Protein AF-A0A0V1M6G2-F1 (afdb_monomer)

Sequence (120 aa):
LGRLDGSQNAERYPLEALTVPSLCHQIPVSKTLTSEWEHLQFLNPILDDESFDEVHVVIGINCYHRFIGDAIRRGKPSGPVAVEIVLGWIICGSVNLHPATKTVAAISAVVEPKVEDLLR

Radius of gyration: 18.81 Å; Cα contacts (8 Å, |Δi|>4): 75; chains: 1; bounding box: 41×39×47 Å

Secondary structure (DSSP, 8-state):
-----TTS------------S-S-S--------GGG-GGGGGG----S-TTS--------TTTGGGTEEEEEEE-STTS-EEEEETTEEEEES---SS-------------PPPGGGG--

pLDDT: mean 71.65, std 16.03, range [35.91, 93.75]

Foldseek 3Di:
DDDPPPPDPPPDDDDDDDDDPDPDPDDPPDPQPCVVVPQCCVVVPPVVDPPDDDDDDDDDPVCVVQFFDDDKTDDDPQDWIWTHGPVGIDIDGDRDPDPDDPDDDDDDDDDDDDPVVVPD

Structure (mmCIF, N/CA/C/O backbone):
data_AF-A0A0V1M6G2-F1
#
_entry.id   AF-A0A0V1M6G2-F1
#
loop_
_atom_site.group_PDB
_atom_site.id
_atom_site.type_symbol
_atom_site.label_atom_id
_atom_site.label_alt_id
_atom_site.label_comp_id
_atom_site.label_asym_id
_atom_site.label_entity_id
_atom_site.label_seq_id
_atom_site.pdbx_PDB_ins_code
_atom_site.Cartn_x
_atom_site.Cartn_y
_atom_site.Cartn_z
_atom_site.occupancy
_atom_site.B_iso_or_equiv
_atom_site.auth_seq_id
_atom_site.auth_comp_id
_atom_site.auth_asym_id
_atom_site.auth_atom_id
_atom_site.pdbx_PDB_model_num
ATOM 1 N N . LEU A 1 1 ? -8.216 -16.783 3.007 1.00 35.94 1 LEU A N 1
ATOM 2 C CA . LEU A 1 1 ? -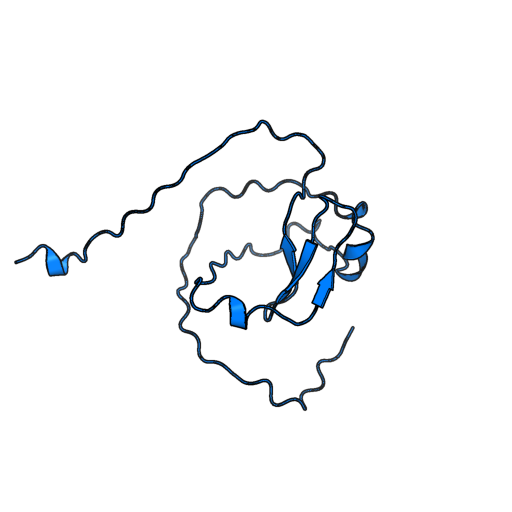7.407 -17.245 1.859 1.00 35.94 1 LEU A CA 1
ATOM 3 C C . LEU A 1 1 ? -8.276 -17.170 0.603 1.00 35.94 1 LEU A C 1
ATOM 5 O O . LEU A 1 1 ? -9.035 -18.090 0.330 1.00 35.94 1 LEU A O 1
ATOM 9 N N . GLY A 1 2 ? -8.279 -16.026 -0.083 1.00 35.91 2 GLY A N 1
ATOM 10 C CA . GLY A 1 2 ? -9.004 -15.873 -1.345 1.00 35.91 2 GLY A CA 1
ATOM 11 C C . GLY A 1 2 ? -8.134 -16.407 -2.471 1.00 35.91 2 GLY A C 1
ATOM 12 O O . GLY A 1 2 ? -7.109 -15.810 -2.786 1.00 35.91 2 GLY A O 1
ATOM 13 N N . ARG A 1 3 ? -8.505 -17.557 -3.030 1.00 40.97 3 ARG A N 1
ATOM 14 C CA . ARG A 1 3 ? -7.927 -18.063 -4.273 1.00 40.97 3 ARG A CA 1
ATOM 15 C C . ARG A 1 3 ? -8.260 -17.028 -5.350 1.00 40.97 3 ARG A C 1
ATOM 17 O O . ARG A 1 3 ? -9.437 -16.785 -5.597 1.00 40.97 3 ARG A O 1
ATOM 24 N N . LEU A 1 4 ? -7.250 -16.392 -5.942 1.00 48.94 4 LEU A N 1
ATOM 25 C CA . LEU A 1 4 ? -7.445 -15.628 -7.171 1.00 48.94 4 LEU A CA 1
ATOM 26 C C . LEU A 1 4 ? -7.785 -16.657 -8.252 1.00 48.94 4 LEU A C 1
ATOM 28 O O . LEU A 1 4 ? -6.895 -17.275 -8.833 1.00 48.94 4 LEU A O 1
ATOM 32 N N . ASP A 1 5 ? -9.076 -16.933 -8.441 1.00 42.94 5 ASP A N 1
ATOM 33 C CA . ASP A 1 5 ? -9.535 -17.725 -9.573 1.00 42.94 5 ASP A CA 1
ATOM 34 C C . ASP A 1 5 ? -9.072 -17.001 -10.845 1.00 42.94 5 ASP A C 1
ATOM 36 O O . ASP A 1 5 ? -9.454 -15.861 -11.119 1.00 42.94 5 ASP A O 1
ATOM 40 N N . GLY A 1 6 ? -8.186 -17.661 -11.594 1.00 47.25 6 GLY A N 1
ATOM 41 C CA . GLY A 1 6 ? -7.509 -17.149 -12.788 1.00 47.25 6 GLY A CA 1
ATOM 42 C C . GLY A 1 6 ? -8.418 -16.992 -14.009 1.00 47.25 6 GLY A C 1
ATOM 43 O O . GLY A 1 6 ? -8.033 -17.380 -15.106 1.00 47.25 6 GLY A O 1
ATOM 44 N N . SER A 1 7 ? -9.626 -16.454 -13.826 1.00 49.28 7 SER A N 1
ATOM 45 C CA . SER A 1 7 ? -10.625 -16.254 -14.881 1.00 49.28 7 SER A CA 1
ATOM 46 C C . SER A 1 7 ? -11.005 -14.788 -15.103 1.00 49.28 7 SER A C 1
ATOM 48 O O . SER A 1 7 ? -11.859 -14.507 -15.944 1.00 49.28 7 SER A O 1
ATOM 50 N N . GLN A 1 8 ? -10.385 -13.841 -14.402 1.00 52.38 8 GLN A N 1
ATOM 51 C CA . GLN A 1 8 ? -10.499 -12.436 -14.778 1.00 52.38 8 GLN A CA 1
ATOM 52 C C . GLN A 1 8 ? -9.285 -12.089 -15.623 1.00 52.38 8 GLN A C 1
ATOM 54 O O . GLN A 1 8 ? -8.147 -12.312 -15.213 1.00 52.38 8 GLN A O 1
ATOM 59 N N . ASN A 1 9 ? -9.540 -11.602 -16.833 1.00 49.06 9 ASN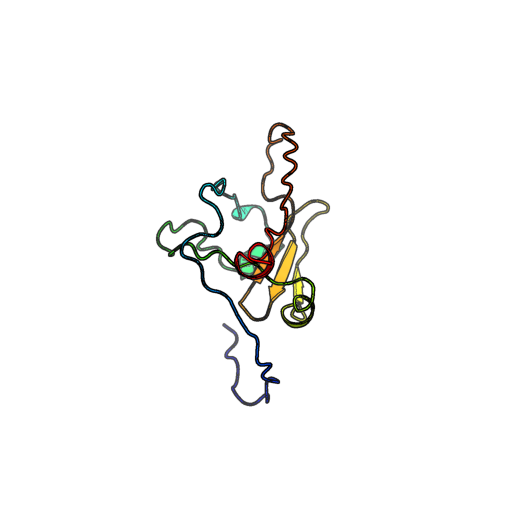 A N 1
ATOM 60 C CA . ASN A 1 9 ? -8.543 -11.025 -17.720 1.00 49.06 9 ASN A CA 1
ATOM 61 C C . ASN A 1 9 ? -8.012 -9.753 -17.040 1.00 49.06 9 ASN A C 1
ATOM 63 O O . ASN A 1 9 ? -8.452 -8.653 -17.353 1.00 49.06 9 ASN A O 1
ATOM 67 N N . ALA A 1 10 ? -7.180 -9.921 -16.007 1.00 59.94 10 ALA A N 1
ATOM 68 C CA . ALA A 1 10 ? -6.589 -8.821 -15.273 1.00 59.94 10 ALA A CA 1
ATOM 69 C C . ALA A 1 10 ? -5.763 -8.044 -16.287 1.00 59.94 10 ALA A C 1
ATOM 71 O O . ALA A 1 10 ? -4.797 -8.574 -16.844 1.00 59.94 10 ALA A O 1
ATOM 72 N N . GLU A 1 11 ? -6.223 -6.838 -16.591 1.00 68.62 11 GLU A N 1
ATOM 73 C CA . GLU A 1 11 ? -5.623 -5.983 -17.594 1.00 68.62 11 GLU A CA 1
ATOM 74 C C . GLU A 1 11 ? -4.141 -5.814 -17.250 1.00 68.62 11 GLU A C 1
ATOM 76 O O . GLU A 1 11 ? -3.772 -5.306 -16.189 1.00 68.62 11 GLU A O 1
ATOM 81 N N . ARG A 1 12 ? -3.275 -6.371 -18.101 1.00 72.44 12 ARG A N 1
ATOM 82 C CA . ARG A 1 12 ? -1.832 -6.355 -17.875 1.00 72.44 12 ARG A CA 1
ATOM 83 C C . ARG A 1 12 ? -1.281 -5.067 -18.444 1.00 72.44 12 ARG A C 1
ATOM 85 O O . ARG A 1 12 ? -1.370 -4.829 -19.646 1.00 72.44 12 ARG A O 1
ATOM 92 N N . TYR A 1 13 ? -0.655 -4.282 -17.585 1.00 73.94 13 TYR A N 1
ATOM 93 C CA . TYR A 1 13 ? -0.040 -3.027 -17.975 1.00 73.94 13 TYR A CA 1
ATOM 94 C C . TYR A 1 13 ? 1.480 -3.162 -17.944 1.00 73.94 13 TYR A C 1
ATOM 96 O O . TYR A 1 13 ? 2.039 -3.378 -16.867 1.00 73.94 13 TYR A O 1
ATOM 104 N N . PRO A 1 14 ? 2.169 -3.036 -19.091 1.00 80.44 14 PRO A N 1
ATOM 105 C CA . PRO A 1 14 ? 3.620 -2.983 -19.087 1.00 80.44 14 PRO A CA 1
ATOM 106 C C . PRO A 1 14 ? 4.080 -1.721 -18.348 1.00 80.44 14 PRO A C 1
ATOM 108 O O . PRO A 1 14 ? 3.556 -0.626 -18.570 1.00 80.44 14 PRO A O 1
ATOM 111 N N . LEU A 1 15 ? 5.056 -1.888 -17.459 1.00 82.06 15 LEU A N 1
ATOM 112 C CA . LEU A 1 15 ? 5.708 -0.806 -16.734 1.00 82.06 15 LEU A CA 1
ATOM 113 C C . LEU A 1 15 ? 7.217 -1.022 -16.799 1.00 82.06 15 LEU A C 1
ATOM 115 O O . LEU A 1 15 ? 7.701 -2.127 -16.561 1.00 82.06 15 LEU A O 1
ATOM 119 N N . GLU A 1 16 ? 7.947 0.044 -17.098 1.00 83.81 16 GLU A N 1
ATOM 120 C CA . GLU A 1 16 ? 9.394 0.067 -16.939 1.00 83.81 16 GLU A CA 1
ATOM 121 C C . GLU A 1 16 ? 9.725 0.332 -15.467 1.00 83.81 16 GLU A C 1
ATOM 123 O O . GLU A 1 16 ? 9.271 1.320 -14.885 1.00 83.81 16 GLU A O 1
ATOM 128 N N . ALA A 1 17 ? 10.479 -0.578 -14.855 1.00 84.62 17 ALA A N 1
ATOM 129 C CA . ALA A 1 17 ? 10.911 -0.481 -13.468 1.00 84.62 17 ALA A CA 1
ATOM 130 C C . ALA A 1 17 ? 12.439 -0.450 -13.409 1.00 84.62 17 ALA A C 1
ATOM 132 O O . ALA A 1 17 ? 13.110 -1.220 -14.095 1.00 84.62 17 ALA A O 1
ATOM 133 N N . LEU A 1 18 ? 12.980 0.429 -12.569 1.00 85.19 18 LEU A N 1
ATOM 134 C CA . LEU A 1 18 ? 14.410 0.510 -12.299 1.00 85.19 18 LEU A CA 1
ATOM 135 C C . LEU A 1 18 ? 14.720 -0.254 -11.014 1.00 85.19 18 LEU A C 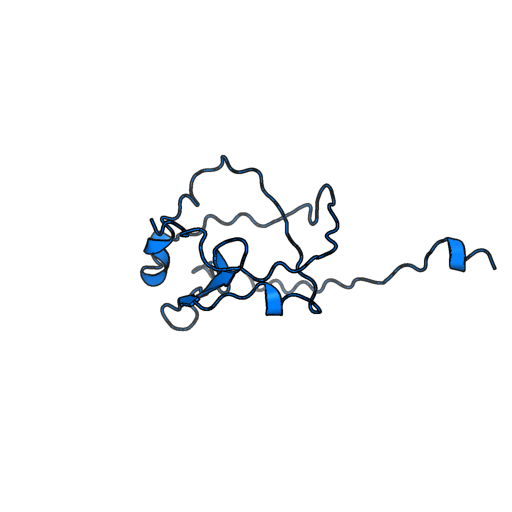1
ATOM 137 O O . LEU A 1 18 ? 14.096 -0.017 -9.980 1.00 85.19 18 LEU A O 1
ATOM 141 N N . THR A 1 19 ? 15.702 -1.147 -11.073 1.00 82.94 19 THR A N 1
ATOM 142 C CA . THR A 1 19 ? 16.218 -1.859 -9.902 1.00 82.94 19 THR A CA 1
ATOM 143 C C . THR A 1 19 ? 17.536 -1.234 -9.477 1.00 82.94 19 THR A C 1
ATOM 145 O O . THR A 1 19 ? 18.463 -1.142 -10.282 1.00 82.94 19 THR A O 1
ATOM 148 N N . VAL A 1 20 ? 17.637 -0.836 -8.213 1.00 82.94 20 VAL A N 1
ATOM 149 C CA . VAL A 1 20 ? 18.879 -0.339 -7.612 1.00 82.94 20 VAL A CA 1
ATOM 150 C C . VAL A 1 20 ? 19.243 -1.198 -6.399 1.00 82.94 20 VAL A C 1
ATOM 152 O O . VAL A 1 20 ? 18.333 -1.708 -5.748 1.00 82.94 20 VAL A O 1
ATOM 155 N N . PRO A 1 21 ? 20.538 -1.362 -6.065 1.00 78.31 21 PRO A N 1
ATOM 156 C CA . PRO A 1 21 ? 20.952 -2.185 -4.924 1.00 78.31 21 PRO A CA 1
ATOM 157 C C . PRO A 1 21 ? 20.412 -1.696 -3.572 1.00 78.31 21 PRO A C 1
ATOM 159 O O . PRO A 1 21 ? 20.224 -2.492 -2.663 1.00 78.31 21 PRO A O 1
ATOM 162 N N . SER A 1 22 ? 20.184 -0.387 -3.430 1.00 79.38 22 SER A N 1
ATOM 163 C CA . SER A 1 22 ? 19.588 0.231 -2.244 1.00 79.38 22 SER A CA 1
ATOM 164 C C . SER A 1 22 ? 18.973 1.579 -2.624 1.00 79.38 22 SER A C 1
ATOM 166 O O . SER A 1 22 ? 19.555 2.323 -3.415 1.00 79.38 22 SER A O 1
ATOM 168 N N . LEU A 1 23 ? 17.796 1.892 -2.071 1.00 78.62 23 LEU A N 1
ATOM 169 C CA . LEU A 1 23 ? 17.162 3.212 -2.202 1.00 78.62 23 LEU A CA 1
ATOM 170 C C . LEU A 1 23 ? 17.542 4.152 -1.052 1.00 78.62 23 LEU A C 1
ATOM 172 O O . LEU A 1 23 ? 17.639 5.363 -1.241 1.00 78.62 23 LEU A O 1
ATOM 176 N N . CYS A 1 24 ? 17.764 3.603 0.141 1.00 70.88 24 CYS A N 1
ATOM 177 C CA . CYS A 1 24 ? 18.186 4.346 1.317 1.00 70.88 24 CYS A CA 1
ATOM 178 C C . CYS A 1 24 ? 19.005 3.450 2.253 1.00 70.88 24 CYS A C 1
ATOM 180 O O . CYS A 1 24 ? 18.721 2.271 2.422 1.00 70.88 24 CYS A O 1
ATOM 182 N N . HIS A 1 25 ? 20.020 4.040 2.887 1.00 66.81 25 HIS A N 1
ATOM 183 C CA . HIS A 1 25 ? 20.939 3.329 3.785 1.00 66.81 25 HIS A CA 1
ATOM 184 C C . HIS A 1 25 ? 20.414 3.215 5.227 1.00 66.81 25 HIS A C 1
ATOM 186 O O . HIS A 1 25 ? 21.027 2.545 6.053 1.00 66.81 25 HIS A O 1
ATOM 192 N N . GLN A 1 26 ? 19.329 3.923 5.557 1.00 63.38 26 GLN A N 1
ATOM 193 C CA . GLN A 1 26 ? 18.766 3.994 6.904 1.00 63.38 26 GLN A CA 1
ATOM 194 C C . GLN A 1 26 ? 17.241 4.087 6.820 1.00 63.38 26 GLN A C 1
ATOM 196 O O . GLN A 1 26 ? 16.696 5.164 6.570 1.00 63.38 26 GLN A O 1
ATOM 201 N N . ILE A 1 27 ? 16.549 2.972 7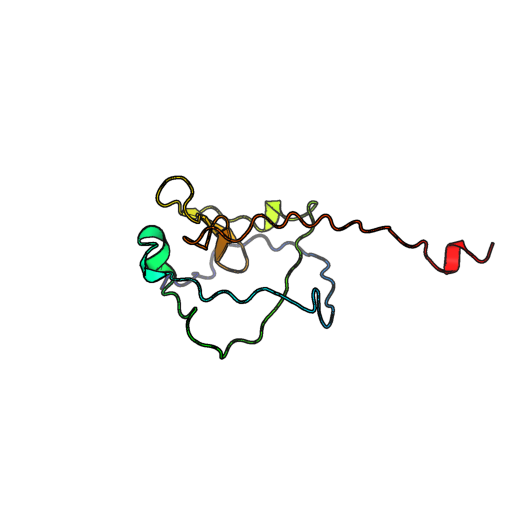.050 1.00 59.84 27 ILE A N 1
ATOM 202 C CA . ILE A 1 27 ? 15.128 2.988 7.401 1.00 59.84 27 ILE A CA 1
ATOM 203 C C . ILE A 1 27 ? 15.040 2.854 8.922 1.00 59.84 27 ILE A C 1
ATOM 205 O O . ILE A 1 27 ? 15.631 1.931 9.484 1.00 59.84 27 ILE A O 1
ATOM 209 N N . PRO A 1 28 ? 14.347 3.765 9.628 1.00 57.25 28 PRO A N 1
ATOM 210 C CA . PRO A 1 28 ? 14.076 3.581 11.044 1.00 57.25 28 PRO A CA 1
ATOM 211 C C . PRO A 1 28 ? 13.150 2.373 11.218 1.00 57.25 28 PRO A C 1
ATOM 213 O O . PRO A 1 28 ? 11.927 2.498 11.142 1.00 57.25 28 PRO A O 1
ATOM 216 N N . VAL A 1 29 ? 13.729 1.196 11.452 1.00 55.44 29 VAL A N 1
ATOM 217 C CA . VAL A 1 29 ? 12.972 -0.000 11.819 1.00 55.44 29 VAL A CA 1
ATOM 218 C C . VAL A 1 29 ? 12.471 0.214 13.244 1.00 55.44 29 VAL A C 1
ATOM 220 O O . VAL A 1 29 ? 13.182 0.013 14.227 1.00 55.44 29 VAL A O 1
ATOM 223 N N . SER A 1 30 ? 11.249 0.726 13.364 1.00 57.84 30 SER A N 1
ATOM 224 C CA . SER A 1 30 ? 10.548 0.795 14.643 1.00 57.84 30 SER A CA 1
ATOM 225 C C . SER A 1 30 ? 9.661 -0.433 14.746 1.00 57.84 30 SER A C 1
ATOM 227 O O . SER A 1 30 ? 8.831 -0.680 13.868 1.00 57.84 30 SER A O 1
ATOM 229 N N . LYS A 1 31 ? 9.836 -1.210 15.822 1.00 58.03 31 LYS A N 1
ATOM 230 C CA . LYS A 1 31 ? 8.925 -2.314 16.129 1.00 58.03 31 LYS A CA 1
ATOM 231 C C . LYS A 1 31 ? 7.527 -1.743 16.249 1.00 58.03 31 LYS A C 1
ATOM 233 O O . LYS A 1 31 ? 7.238 -0.936 17.132 1.00 58.03 31 LYS A O 1
ATOM 238 N N . THR A 1 32 ? 6.691 -2.126 15.304 1.00 62.78 32 THR A N 1
ATOM 239 C CA . THR A 1 32 ? 5.362 -1.569 15.173 1.00 62.78 32 THR A CA 1
ATOM 240 C C . THR A 1 32 ? 4.400 -2.494 15.902 1.00 62.78 32 THR A C 1
ATOM 242 O O . THR A 1 32 ? 4.208 -3.635 15.492 1.00 62.78 32 THR A O 1
ATOM 245 N N . LEU A 1 33 ? 3.808 -2.020 17.002 1.00 64.94 33 LEU A N 1
ATOM 246 C CA . LEU A 1 33 ? 2.828 -2.788 17.776 1.00 64.94 33 LEU A CA 1
ATOM 247 C C . LEU A 1 33 ? 1.514 -2.887 16.991 1.00 64.94 33 LEU A C 1
ATOM 249 O O . LEU A 1 33 ? 0.596 -2.087 17.152 1.00 64.94 33 LEU A O 1
ATOM 253 N N . THR A 1 34 ? 1.440 -3.875 16.104 1.00 72.25 34 THR A N 1
ATOM 254 C CA . THR A 1 34 ? 0.291 -4.083 15.210 1.00 72.25 34 THR A CA 1
ATOM 255 C C . THR A 1 34 ? -0.907 -4.735 15.894 1.00 72.25 34 THR A C 1
ATOM 257 O O . THR A 1 34 ? -2.013 -4.706 15.354 1.00 72.25 34 THR A O 1
ATOM 260 N N . SER A 1 35 ? -0.725 -5.268 17.107 1.00 73.44 35 SER A N 1
ATOM 261 C CA . SER A 1 35 ? -1.793 -5.851 17.929 1.00 73.44 35 SER A CA 1
ATOM 262 C C . SER A 1 35 ? -2.905 -4.852 18.265 1.00 73.44 35 SER A C 1
ATOM 264 O O . SER A 1 35 ? -4.059 -5.244 18.407 1.00 73.44 35 SER A O 1
ATOM 266 N N . GLU A 1 36 ? -2.592 -3.557 18.331 1.00 77.06 36 GLU A N 1
ATOM 267 C CA . GLU A 1 36 ? -3.572 -2.504 18.623 1.00 77.06 36 GLU A CA 1
ATOM 268 C C . GLU A 1 36 ? -4.434 -2.119 17.409 1.00 77.06 36 GLU A C 1
ATOM 270 O O . GLU A 1 36 ? -5.379 -1.331 17.517 1.00 77.06 36 GLU A O 1
ATOM 275 N N . TRP A 1 37 ? -4.124 -2.655 16.226 1.00 85.38 37 TRP A N 1
ATOM 276 C CA . TRP A 1 37 ? -4.810 -2.328 14.981 1.00 85.38 37 TRP A CA 1
ATOM 277 C C . TRP A 1 37 ? -5.829 -3.411 14.644 1.00 85.38 37 TRP A C 1
ATOM 279 O O . TRP A 1 37 ? -5.615 -4.240 13.759 1.00 85.38 37 TRP A O 1
ATOM 289 N N . GLU A 1 38 ? -6.955 -3.414 15.361 1.00 86.56 38 GLU A N 1
ATOM 290 C CA . GLU A 1 38 ? -8.046 -4.388 15.179 1.00 86.56 38 GLU A CA 1
ATOM 291 C C . GLU A 1 38 ? -8.501 -4.494 13.711 1.00 86.56 38 GLU A C 1
ATOM 293 O O . GLU A 1 38 ? -8.705 -5.588 13.182 1.00 86.56 38 GLU A O 1
ATOM 298 N N . HIS A 1 39 ? -8.578 -3.362 13.002 1.00 89.00 39 HIS A N 1
ATOM 299 C CA . HIS A 1 39 ? -8.971 -3.309 11.589 1.00 89.00 39 HIS A CA 1
ATOM 300 C C . HIS A 1 39 ? -7.947 -3.938 10.634 1.00 89.00 39 HIS A C 1
ATOM 302 O O . HIS A 1 39 ? -8.288 -4.183 9.473 1.00 89.00 39 HIS A O 1
ATOM 308 N N . LEU A 1 40 ? -6.722 -4.206 11.104 1.00 88.44 40 LEU A N 1
ATOM 309 C CA . LEU A 1 40 ? -5.602 -4.763 10.337 1.00 88.44 40 LEU A CA 1
ATOM 310 C C . LEU A 1 40 ? -5.258 -6.212 10.701 1.00 88.44 40 LEU A C 1
ATOM 312 O O . LEU A 1 40 ? -4.415 -6.807 10.037 1.00 88.44 40 LEU A O 1
ATOM 316 N N . GLN A 1 41 ? -5.954 -6.829 11.663 1.00 85.50 41 GLN A N 1
ATOM 317 C CA . GLN A 1 41 ? -5.688 -8.219 12.080 1.00 85.50 41 GLN A CA 1
ATOM 318 C C . GLN A 1 41 ? -5.854 -9.239 10.939 1.00 85.50 41 GLN A C 1
ATOM 320 O O . GLN A 1 41 ? -5.245 -10.303 10.951 1.00 85.50 41 GLN A O 1
ATOM 325 N N . PHE A 1 42 ? -6.629 -8.900 9.904 1.00 85.38 42 PHE A N 1
ATOM 326 C CA . PHE A 1 42 ? -6.788 -9.724 8.700 1.00 85.38 42 PHE A CA 1
ATOM 327 C C . PHE A 1 42 ? -5.501 -9.882 7.874 1.00 85.38 42 PHE A C 1
ATOM 329 O O . PHE A 1 42 ? -5.423 -10.807 7.068 1.00 85.38 42 PHE A O 1
ATOM 336 N N . LEU A 1 43 ? -4.524 -8.986 8.050 1.00 79.94 43 LEU A N 1
ATOM 337 C CA . LEU A 1 43 ? -3.212 -9.096 7.414 1.00 79.94 43 LEU A CA 1
ATOM 338 C C . LEU A 1 43 ? -2.358 -10.190 8.062 1.00 79.94 43 LEU A C 1
ATOM 340 O O . LEU A 1 43 ? -1.325 -10.529 7.500 1.00 79.94 43 LEU A O 1
ATOM 344 N N . ASN A 1 44 ? -2.804 -10.745 9.203 1.00 69.94 44 ASN A N 1
ATOM 345 C CA . ASN A 1 44 ? -2.079 -11.710 10.024 1.00 69.94 44 ASN A CA 1
ATOM 346 C C . ASN A 1 44 ? -0.610 -11.291 10.152 1.00 69.94 44 ASN A C 1
ATOM 348 O O . ASN A 1 44 ? 0.244 -11.943 9.552 1.00 69.94 44 ASN A O 1
ATOM 352 N N . PRO A 1 45 ? -0.335 -10.151 10.813 1.00 59.03 45 PRO A N 1
ATOM 353 C C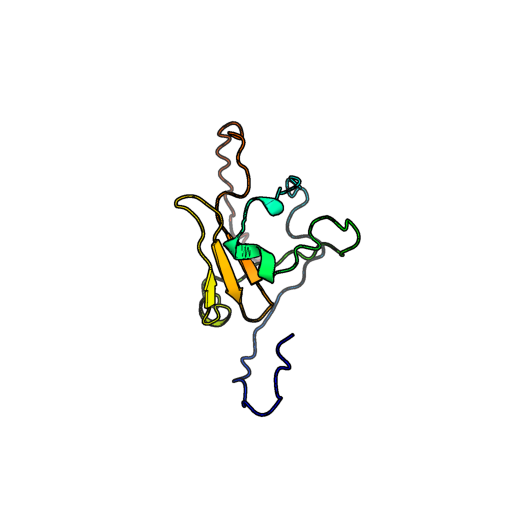A . PRO A 1 45 ? 0.955 -9.490 10.737 1.00 59.03 45 PRO A CA 1
ATOM 354 C C . PRO A 1 45 ? 2.054 -10.391 11.305 1.00 59.03 45 PRO A C 1
ATOM 356 O O . PRO A 1 45 ? 2.382 -10.336 12.484 1.00 59.03 45 PRO A O 1
ATOM 359 N N . ILE A 1 46 ? 2.687 -11.172 10.431 1.00 53.25 46 ILE A N 1
ATOM 360 C CA . ILE A 1 46 ? 4.035 -11.718 10.604 1.00 53.25 46 ILE A CA 1
ATOM 361 C C . ILE A 1 46 ? 5.008 -10.543 10.384 1.00 53.25 46 ILE A C 1
ATOM 363 O O . ILE A 1 46 ? 5.895 -10.582 9.545 1.00 53.25 46 ILE A O 1
ATOM 367 N N . LEU A 1 47 ? 4.755 -9.419 11.058 1.00 54.44 47 LEU A N 1
ATOM 368 C CA . LEU A 1 47 ? 5.635 -8.251 11.073 1.00 54.44 47 LEU A CA 1
ATOM 369 C C . LEU A 1 47 ? 6.704 -8.392 12.166 1.00 54.44 47 LEU A C 1
ATOM 371 O O . LEU A 1 47 ? 7.594 -7.556 12.250 1.00 54.44 47 LEU A O 1
ATOM 375 N N . ASP A 1 48 ? 6.609 -9.452 12.975 1.00 51.38 48 ASP A N 1
ATOM 376 C CA . ASP A 1 48 ? 7.555 -9.803 14.036 1.00 51.38 48 ASP A CA 1
ATOM 377 C C . ASP A 1 48 ? 8.597 -10.854 13.597 1.00 51.38 48 ASP A C 1
ATOM 379 O O . ASP A 1 48 ? 9.440 -11.231 14.411 1.00 51.38 48 ASP A O 1
ATOM 383 N N . ASP A 1 49 ? 8.556 -11.347 12.347 1.00 48.62 49 ASP A N 1
ATOM 384 C CA . ASP A 1 49 ? 9.572 -12.279 11.837 1.00 48.62 49 ASP A CA 1
ATOM 385 C C . ASP A 1 49 ? 10.633 -11.517 11.032 1.00 48.62 49 ASP A C 1
ATOM 387 O O . ASP A 1 49 ? 10.392 -11.037 9.926 1.00 48.62 49 ASP A O 1
ATOM 391 N N . GLU A 1 50 ? 11.822 -11.406 11.617 1.00 52.31 50 GLU A N 1
ATOM 392 C CA . GLU A 1 50 ? 13.010 -10.691 11.118 1.00 52.31 50 GLU A CA 1
ATOM 393 C C . GLU A 1 50 ? 13.655 -11.370 9.882 1.00 52.31 50 GLU A C 1
ATOM 395 O O . GLU A 1 50 ? 14.841 -11.185 9.616 1.00 52.31 50 GLU A O 1
ATOM 400 N N . SER A 1 51 ? 12.919 -12.222 9.157 1.00 52.09 51 SER A N 1
ATOM 401 C CA . SER A 1 51 ? 13.467 -13.144 8.150 1.00 52.09 51 SER A CA 1
ATOM 402 C C . SER A 1 51 ? 13.192 -12.757 6.692 1.00 52.09 51 SER A C 1
ATOM 404 O O . SER A 1 51 ? 13.649 -13.453 5.785 1.00 52.09 51 SER A O 1
ATOM 406 N N . PHE A 1 52 ? 12.474 -11.659 6.439 1.00 58.69 52 PHE A N 1
ATOM 407 C CA . PHE A 1 52 ? 12.202 -11.204 5.075 1.00 58.69 52 PHE A CA 1
ATOM 408 C C . PHE A 1 52 ? 13.327 -10.317 4.539 1.00 58.69 52 PHE A C 1
ATOM 410 O O . PHE A 1 52 ? 13.746 -9.367 5.198 1.00 58.69 52 PHE A O 1
ATOM 417 N N . ASP A 1 53 ? 13.762 -10.592 3.308 1.00 62.53 53 ASP A N 1
ATOM 418 C CA . ASP A 1 53 ? 14.636 -9.689 2.563 1.00 62.53 53 ASP A CA 1
ATOM 419 C C . ASP A 1 53 ? 13.927 -8.335 2.376 1.00 62.53 53 ASP A C 1
ATOM 421 O O . ASP A 1 53 ? 12.84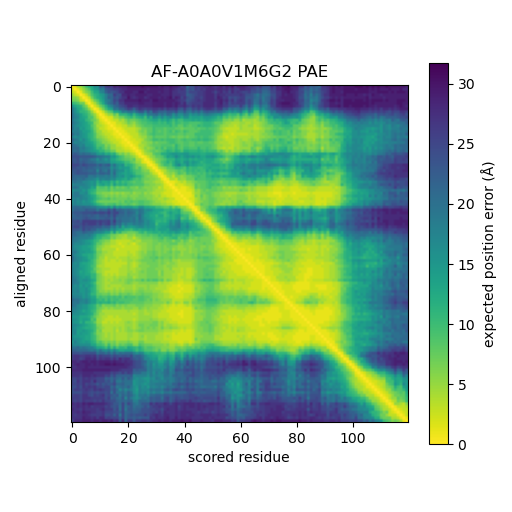8 -8.253 1.779 1.00 62.53 53 ASP A O 1
ATOM 425 N N . GLU A 1 54 ? 14.519 -7.263 2.904 1.00 70.12 54 GLU A N 1
ATOM 426 C CA . GLU A 1 54 ? 13.967 -5.913 2.805 1.00 70.12 54 GLU A CA 1
ATOM 427 C C . GLU A 1 54 ? 14.061 -5.409 1.356 1.00 70.12 54 GLU A C 1
ATOM 429 O O . GLU A 1 54 ? 15.143 -5.152 0.826 1.00 70.12 54 GLU A O 1
ATOM 434 N N . VAL A 1 55 ? 12.908 -5.262 0.694 1.00 72.31 55 VAL A N 1
ATOM 435 C CA . VAL A 1 55 ? 12.817 -4.709 -0.664 1.00 72.31 55 VAL A CA 1
ATOM 436 C C . VAL A 1 55 ? 12.218 -3.312 -0.610 1.00 72.31 55 VAL A C 1
ATOM 438 O O . VAL A 1 55 ? 11.088 -3.104 -0.170 1.00 72.31 55 VAL A O 1
ATOM 441 N N . HIS A 1 56 ? 12.965 -2.346 -1.130 1.00 77.69 56 HIS A N 1
ATOM 442 C CA . HIS A 1 56 ? 12.532 -0.961 -1.226 1.00 77.69 56 HIS A CA 1
ATOM 443 C C . HIS A 1 56 ? 11.849 -0.727 -2.580 1.00 77.69 56 HIS A C 1
ATOM 445 O O . HIS A 1 56 ? 12.359 -1.148 -3.619 1.00 77.69 56 HIS A O 1
ATOM 451 N N . VAL A 1 57 ? 10.724 -0.007 -2.591 1.00 82.19 57 VAL A N 1
ATOM 452 C CA . VAL A 1 57 ? 9.975 0.305 -3.819 1.00 82.19 57 VAL A CA 1
ATOM 453 C C . VAL A 1 57 ? 9.649 1.796 -3.871 1.00 82.19 57 VAL A C 1
ATOM 455 O O . VAL A 1 57 ? 9.096 2.351 -2.923 1.00 82.19 57 VAL A O 1
ATOM 458 N N . VAL A 1 58 ? 9.949 2.442 -5.001 1.00 86.19 58 VAL A N 1
ATOM 459 C CA . VAL A 1 58 ? 9.487 3.800 -5.326 1.00 86.19 58 VAL A CA 1
ATOM 460 C C . VAL A 1 58 ? 8.534 3.709 -6.508 1.00 86.19 58 VAL A C 1
ATOM 462 O O . VAL A 1 58 ? 8.897 3.217 -7.573 1.00 86.19 58 VAL A O 1
ATOM 465 N N . ILE A 1 59 ? 7.309 4.198 -6.320 1.00 86.56 59 ILE A N 1
ATOM 466 C CA . ILE A 1 59 ? 6.288 4.236 -7.368 1.00 86.56 59 ILE A CA 1
ATOM 467 C C . ILE A 1 59 ? 6.204 5.662 -7.907 1.00 86.56 59 ILE A C 1
ATOM 469 O O . ILE A 1 59 ? 5.979 6.611 -7.155 1.00 86.56 59 ILE A O 1
ATOM 473 N N . GLY A 1 60 ? 6.381 5.813 -9.219 1.00 87.00 60 GLY A N 1
ATOM 474 C CA . GLY A 1 60 ? 6.289 7.106 -9.887 1.00 87.00 60 GLY A CA 1
ATOM 475 C C . GLY A 1 60 ? 4.891 7.720 -9.774 1.00 87.00 60 GLY A C 1
ATOM 476 O O . GLY A 1 60 ? 3.870 7.044 -9.919 1.00 87.00 60 GLY A O 1
ATOM 477 N N . ILE A 1 61 ? 4.825 9.038 -9.576 1.00 87.44 61 ILE A N 1
ATOM 478 C CA . ILE A 1 61 ? 3.551 9.777 -9.498 1.00 87.44 61 ILE A CA 1
ATOM 479 C C . ILE A 1 61 ? 2.736 9.704 -10.802 1.00 87.44 61 ILE A C 1
ATOM 481 O O . ILE A 1 61 ? 1.519 9.846 -10.808 1.00 87.44 61 ILE A O 1
ATOM 485 N N . ASN A 1 62 ? 3.386 9.437 -11.929 1.00 87.25 62 ASN A N 1
ATOM 486 C CA . ASN A 1 62 ? 2.730 9.226 -13.215 1.00 87.25 62 ASN A CA 1
ATOM 487 C C . ASN A 1 62 ? 2.013 7.865 -13.312 1.00 87.25 62 ASN A C 1
ATOM 489 O O . ASN A 1 62 ? 1.147 7.704 -14.170 1.00 87.25 62 ASN A O 1
ATOM 493 N N . CYS A 1 63 ? 2.348 6.891 -12.456 1.00 85.94 63 CYS A N 1
ATOM 494 C CA . CYS A 1 63 ? 1.796 5.536 -12.515 1.00 85.94 63 CYS A CA 1
ATOM 495 C C . CYS A 1 63 ? 1.137 5.044 -11.216 1.00 85.94 63 CYS A C 1
ATOM 497 O O . CYS A 1 63 ? 0.477 4.009 -11.261 1.00 85.94 63 CYS A O 1
ATOM 499 N N . TYR A 1 64 ? 1.232 5.769 -10.091 1.00 88.62 64 TYR A N 1
ATOM 500 C CA . TYR A 1 64 ? 0.717 5.294 -8.792 1.00 88.62 64 TYR A CA 1
ATOM 501 C C . TYR A 1 64 ? -0.762 4.895 -8.813 1.00 88.62 64 TYR A C 1
ATOM 503 O O . TYR A 1 64 ? -1.133 3.900 -8.198 1.00 88.62 64 TYR A O 1
ATOM 511 N N . HIS A 1 65 ? -1.602 5.637 -9.543 1.00 88.25 65 HIS A N 1
ATOM 512 C CA . HIS A 1 65 ? -3.044 5.391 -9.617 1.00 88.25 65 HIS A CA 1
ATOM 513 C C . HIS A 1 65 ? -3.376 3.982 -10.126 1.00 88.25 65 HIS A C 1
ATOM 515 O O . HIS A 1 65 ? -4.432 3.454 -9.811 1.00 88.25 65 HIS A O 1
ATOM 521 N N . ARG A 1 66 ? -2.464 3.369 -10.888 1.00 87.50 66 ARG A N 1
ATOM 522 C CA . ARG A 1 66 ? -2.608 2.021 -11.439 1.00 87.50 66 ARG A CA 1
ATOM 523 C C . ARG A 1 66 ? -2.267 0.922 -10.431 1.00 87.50 66 ARG A C 1
ATOM 525 O O . ARG A 1 66 ? -2.626 -0.229 -10.641 1.00 87.50 66 ARG A O 1
ATOM 532 N N . PHE A 1 67 ? -1.556 1.265 -9.361 1.00 88.62 67 PHE A N 1
ATOM 533 C CA . PHE A 1 67 ? -1.234 0.330 -8.290 1.00 88.62 67 PHE A CA 1
ATOM 534 C C . PHE A 1 67 ? -2.321 0.267 -7.229 1.00 88.62 67 PHE A C 1
ATOM 536 O O . PHE A 1 67 ? -2.369 -0.733 -6.531 1.00 88.62 67 PHE A O 1
ATOM 543 N N . ILE A 1 68 ? -3.156 1.298 -7.088 1.00 90.75 68 ILE A N 1
ATOM 544 C CA . ILE A 1 68 ? -4.206 1.346 -6.069 1.00 90.75 68 ILE A CA 1
ATOM 545 C C . ILE A 1 68 ? -5.312 0.340 -6.405 1.00 90.75 68 ILE A C 1
ATOM 547 O O . ILE A 1 68 ? -5.853 0.362 -7.507 1.00 90.75 68 ILE A O 1
ATOM 551 N N . GLY A 1 69 ? -5.617 -0.537 -5.450 1.00 90.31 69 GLY A N 1
ATOM 552 C CA . GLY A 1 69 ? -6.738 -1.469 -5.504 1.00 90.31 69 GLY A CA 1
ATOM 553 C C . GLY A 1 69 ? -8.036 -0.860 -4.972 1.00 90.31 69 GLY A C 1
ATOM 554 O O . GLY A 1 69 ? -8.121 0.331 -4.665 1.00 90.31 69 GLY A O 1
ATOM 555 N N . ASP A 1 70 ? -9.052 -1.706 -4.824 1.00 92.06 70 ASP A N 1
ATOM 556 C CA . ASP A 1 70 ? -10.411 -1.258 -4.505 1.00 92.06 70 ASP A CA 1
ATOM 557 C C . ASP A 1 70 ? -10.667 -1.137 -2.996 1.00 92.06 70 ASP A C 1
ATOM 559 O O . ASP A 1 70 ? -11.635 -0.498 -2.570 1.00 92.06 70 ASP A O 1
ATOM 563 N N . ALA A 1 71 ? -9.816 -1.744 -2.161 1.00 93.69 71 ALA A N 1
ATOM 564 C CA . ALA A 1 71 ? -10.044 -1.812 -0.728 1.00 93.69 71 ALA A CA 1
ATOM 565 C C . ALA A 1 71 ? -9.160 -0.855 0.090 1.00 93.69 71 ALA A C 1
ATOM 567 O O . ALA A 1 71 ? -7.934 -0.807 -0.019 1.00 93.69 71 ALA A O 1
ATOM 568 N N . ILE A 1 72 ? -9.805 -0.135 1.012 1.00 93.75 72 ILE A N 1
ATOM 569 C CA . ILE A 1 72 ? -9.151 0.695 2.028 1.00 93.75 72 ILE A CA 1
ATOM 570 C C . ILE A 1 72 ? -9.714 0.318 3.398 1.00 93.75 72 ILE A C 1
ATOM 572 O O . ILE A 1 72 ? -10.927 0.358 3.610 1.00 93.75 72 ILE A O 1
ATOM 576 N N . ARG A 1 73 ? -8.838 0.004 4.358 1.00 92.81 73 ARG A N 1
ATOM 577 C CA . ARG A 1 73 ? -9.214 -0.281 5.750 1.00 92.81 73 ARG A CA 1
ATOM 578 C C . ARG A 1 73 ? -8.713 0.811 6.678 1.00 92.81 73 ARG A C 1
ATOM 580 O O . ARG A 1 73 ? -7.514 1.058 6.779 1.00 92.81 73 ARG A O 1
ATOM 587 N N . ARG A 1 74 ? -9.645 1.448 7.383 1.00 92.38 74 ARG A N 1
ATOM 588 C CA . ARG A 1 74 ? -9.381 2.546 8.319 1.00 92.38 74 ARG A CA 1
ATOM 589 C C . ARG A 1 74 ? -9.817 2.131 9.717 1.00 92.38 74 ARG A C 1
ATOM 591 O O . ARG A 1 74 ? -10.881 1.540 9.873 1.00 92.38 74 ARG A O 1
ATOM 598 N N . GLY A 1 75 ? -8.985 2.438 10.704 1.00 87.88 75 GLY A N 1
ATOM 599 C CA . GLY A 1 75 ? -9.311 2.270 12.114 1.00 87.88 75 GLY A CA 1
ATOM 600 C C . GLY A 1 75 ? -9.839 3.565 12.719 1.00 87.88 75 GLY A C 1
ATOM 601 O O . GLY A 1 75 ? -10.548 4.340 12.073 1.00 87.88 75 GLY A O 1
ATOM 602 N N . LYS A 1 76 ? -9.446 3.821 13.969 1.00 86.75 76 LYS A N 1
ATOM 603 C CA . LYS A 1 76 ? -9.724 5.082 14.669 1.00 86.75 76 LYS A CA 1
ATOM 604 C C . LYS A 1 76 ? -9.127 6.285 13.912 1.00 86.75 76 LYS A C 1
ATOM 606 O O . LYS A 1 76 ? -8.123 6.124 13.211 1.00 86.75 76 LYS A O 1
ATOM 611 N N . PRO A 1 77 ? -9.692 7.497 14.080 1.00 85.88 77 PRO A N 1
ATOM 612 C CA . PRO A 1 77 ? -9.078 8.723 13.576 1.00 85.88 77 PRO A CA 1
ATOM 613 C C . PRO A 1 77 ? -7.601 8.814 13.979 1.00 85.88 77 PRO A C 1
ATOM 615 O O . PRO A 1 77 ? -7.244 8.445 15.096 1.00 85.88 77 PRO A O 1
ATOM 618 N N . SER A 1 78 ? -6.754 9.281 13.061 1.00 81.62 78 SER A N 1
ATOM 619 C CA . SER A 1 78 ? -5.289 9.365 13.223 1.00 81.62 78 SER A CA 1
ATOM 620 C C . SER A 1 78 ? -4.539 8.028 13.333 1.00 81.62 78 SER A C 1
ATOM 622 O O . SER A 1 78 ? -3.313 8.037 13.425 1.00 81.62 78 SER A O 1
ATOM 624 N N . GLY A 1 79 ? -5.241 6.892 13.292 1.00 84.19 79 GLY A N 1
ATOM 625 C CA . GLY A 1 79 ? -4.633 5.569 13.204 1.00 84.19 79 GLY A CA 1
ATOM 626 C C . GLY A 1 79 ? -4.133 5.239 11.792 1.00 84.19 79 GLY A C 1
ATOM 627 O O . GLY A 1 79 ? -4.428 5.962 10.832 1.00 84.19 79 GLY A O 1
ATOM 628 N N . PRO A 1 80 ? -3.395 4.130 11.644 1.00 88.38 80 PRO A N 1
ATOM 629 C CA . PRO A 1 80 ? -2.915 3.689 10.348 1.00 88.38 80 PRO A CA 1
ATOM 630 C C . PRO A 1 80 ? -4.067 3.244 9.447 1.00 88.38 80 PRO A C 1
ATOM 632 O O . PRO A 1 80 ? -5.111 2.752 9.890 1.00 88.38 80 PRO A O 1
ATOM 635 N N . VAL A 1 8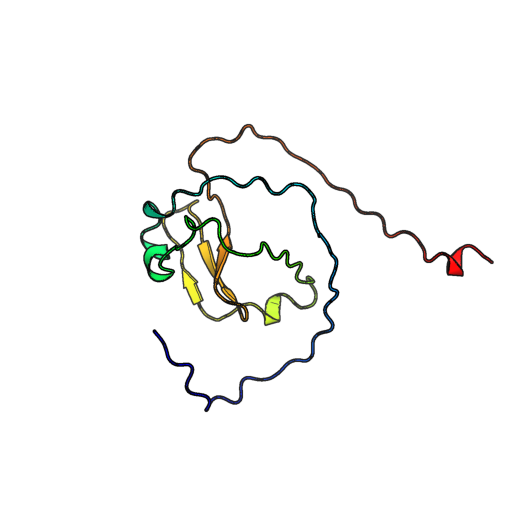1 ? -3.840 3.384 8.152 1.00 91.38 81 VAL A N 1
ATOM 636 C CA . VAL A 1 81 ? -4.750 3.008 7.079 1.00 91.38 81 VAL A CA 1
ATOM 637 C C . VAL A 1 81 ? -4.054 1.956 6.238 1.00 91.38 81 VAL A C 1
ATOM 639 O O . VAL A 1 81 ? -2.946 2.196 5.772 1.00 91.38 81 VAL A O 1
ATOM 642 N N . ALA A 1 82 ? -4.700 0.814 6.021 1.00 92.31 82 ALA A N 1
ATOM 643 C CA . ALA A 1 82 ? -4.226 -0.133 5.024 1.00 92.31 82 ALA A CA 1
ATOM 644 C C . ALA A 1 82 ? -4.917 0.137 3.691 1.00 92.31 82 ALA A C 1
ATOM 646 O O . ALA A 1 82 ? -6.139 0.298 3.637 1.00 92.31 82 ALA A O 1
ATOM 647 N N . VAL A 1 83 ? -4.127 0.190 2.630 1.00 93.25 83 VAL A N 1
ATOM 648 C CA . VAL A 1 83 ? -4.593 0.365 1.258 1.00 93.25 83 VAL A CA 1
ATOM 649 C C . VAL A 1 83 ? -4.164 -0.865 0.480 1.00 93.25 83 VAL A C 1
ATOM 651 O O . VAL A 1 83 ? -2.997 -1.258 0.521 1.00 93.25 83 VAL A O 1
ATOM 654 N N . GLU A 1 84 ? -5.118 -1.493 -0.187 1.00 93.44 84 GLU A N 1
ATOM 655 C CA . GLU A 1 84 ? -4.828 -2.566 -1.122 1.00 93.44 84 GLU A CA 1
ATOM 656 C C . GLU A 1 84 ? -4.141 -1.980 -2.353 1.00 93.44 84 GLU A C 1
ATOM 658 O O . GLU A 1 84 ? -4.551 -0.946 -2.885 1.00 93.44 84 GLU A O 1
ATOM 663 N N . ILE A 1 85 ? -3.083 -2.641 -2.795 1.00 91.06 85 ILE A N 1
ATOM 664 C CA . ILE A 1 85 ? -2.386 -2.354 -4.035 1.00 91.06 85 ILE A CA 1
ATOM 665 C C . ILE A 1 85 ? -2.136 -3.645 -4.818 1.00 91.06 85 ILE A C 1
ATOM 667 O O . ILE A 1 85 ? -2.208 -4.747 -4.280 1.00 91.06 85 ILE A O 1
ATOM 671 N N . VAL A 1 86 ? -1.752 -3.515 -6.086 1.00 88.00 86 VAL A N 1
ATOM 672 C CA . VAL A 1 86 ? -1.423 -4.653 -6.969 1.00 88.00 86 VAL A CA 1
ATOM 673 C C . VAL A 1 86 ? -0.365 -5.593 -6.364 1.00 88.00 86 VAL A C 1
ATOM 675 O O . VAL A 1 86 ? -0.389 -6.792 -6.623 1.00 88.00 86 VAL A O 1
ATOM 678 N N . LEU A 1 87 ? 0.551 -5.066 -5.544 1.00 84.00 87 LEU A N 1
ATOM 679 C CA . LEU A 1 87 ? 1.629 -5.832 -4.903 1.00 84.00 87 LEU A CA 1
ATOM 680 C C . LEU A 1 87 ? 1.268 -6.392 -3.512 1.00 84.00 87 LEU A C 1
ATOM 682 O O . LEU A 1 87 ? 2.112 -7.023 -2.883 1.00 84.00 87 LEU A O 1
ATOM 686 N N . GLY A 1 88 ? 0.053 -6.161 -3.005 1.00 88.31 88 GLY A N 1
ATOM 687 C CA . GLY A 1 88 ? -0.361 -6.550 -1.654 1.00 88.31 88 GLY A CA 1
ATOM 688 C C . GLY A 1 88 ? -0.982 -5.390 -0.881 1.00 88.31 88 GLY A C 1
ATOM 689 O O . GLY A 1 88 ? -1.674 -4.560 -1.449 1.00 88.31 88 GLY A O 1
ATOM 690 N N . TRP A 1 89 ? -0.757 -5.317 0.428 1.00 90.12 89 TRP A N 1
ATOM 691 C CA . TRP A 1 89 ? -1.291 -4.237 1.262 1.00 90.12 89 TRP A CA 1
ATOM 692 C C . TRP A 1 89 ? -0.170 -3.315 1.721 1.00 90.12 89 TRP A C 1
ATOM 694 O O . TRP A 1 89 ? 0.827 -3.782 2.265 1.00 90.12 89 TRP A O 1
ATOM 704 N N . ILE A 1 90 ? -0.357 -2.008 1.553 1.00 88.81 90 ILE A N 1
ATOM 705 C CA . ILE A 1 90 ? 0.506 -0.999 2.174 1.00 88.81 90 ILE A CA 1
ATOM 706 C C . ILE A 1 90 ? -0.174 -0.445 3.419 1.00 88.81 90 ILE A C 1
ATOM 708 O O . ILE A 1 90 ? -1.391 -0.257 3.438 1.00 88.81 90 ILE A O 1
ATOM 712 N N . ILE A 1 91 ? 0.611 -0.164 4.456 1.00 87.94 91 ILE A N 1
ATOM 713 C CA . ILE A 1 91 ? 0.142 0.493 5.677 1.00 87.94 91 ILE A CA 1
ATOM 714 C C . ILE A 1 91 ? 0.668 1.928 5.667 1.00 87.94 91 ILE A C 1
ATOM 716 O O . ILE A 1 91 ? 1.867 2.167 5.554 1.00 87.94 91 ILE A O 1
ATOM 720 N N . CYS A 1 92 ? -0.241 2.893 5.765 1.00 86.00 92 CYS A N 1
ATOM 721 C CA . CYS A 1 92 ? 0.047 4.322 5.716 1.00 86.00 92 CYS A CA 1
ATOM 722 C C . CYS A 1 92 ? -0.417 5.014 7.002 1.00 86.00 92 CYS A C 1
ATOM 724 O O . CYS A 1 92 ? -1.416 4.623 7.599 1.00 86.00 92 CYS A O 1
ATOM 726 N N . GLY A 1 93 ? 0.237 6.112 7.381 1.00 82.00 93 GLY A N 1
ATOM 727 C CA . GLY A 1 93 ? -0.161 6.931 8.532 1.00 82.00 93 GLY A CA 1
ATOM 728 C C . GLY A 1 93 ? 0.666 6.660 9.787 1.00 82.00 93 GLY A C 1
ATOM 729 O O . GLY A 1 93 ? 1.729 6.049 9.721 1.00 82.00 93 GLY A O 1
ATOM 730 N N . SER A 1 94 ? 0.210 7.179 10.930 1.00 75.31 94 SER A N 1
ATOM 731 C CA . SER A 1 94 ? 0.968 7.078 12.179 1.00 75.31 94 SER A CA 1
ATOM 732 C C . SER A 1 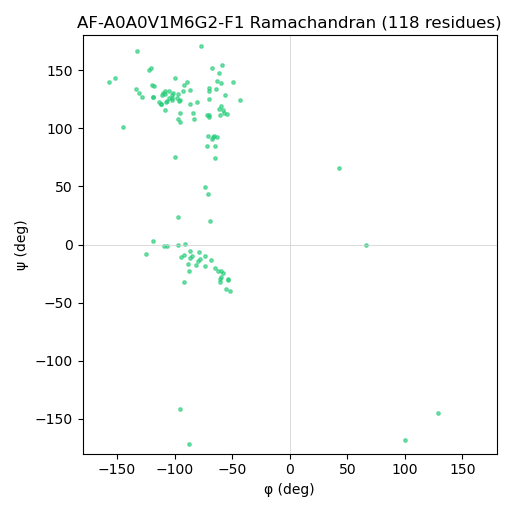94 ? 0.983 5.638 12.674 1.00 75.31 94 SER A C 1
ATOM 734 O O . SER A 1 94 ? -0.037 5.117 13.122 1.00 75.31 94 SER A O 1
ATOM 736 N N . VAL A 1 95 ? 2.155 5.012 12.597 1.00 68.69 95 VAL A N 1
ATOM 737 C CA . VAL A 1 95 ? 2.394 3.653 13.098 1.00 68.69 95 VAL A CA 1
ATOM 738 C C . VAL A 1 95 ? 2.960 3.637 14.525 1.00 68.69 95 VAL A C 1
ATOM 740 O O . VAL A 1 95 ? 2.988 2.599 15.174 1.00 68.69 95 VAL A O 1
ATOM 743 N N . ASN A 1 96 ? 3.362 4.805 15.036 1.00 62.16 96 ASN A N 1
ATOM 744 C CA . ASN A 1 96 ? 3.912 4.985 16.375 1.00 62.16 96 ASN A CA 1
ATOM 745 C C . ASN A 1 96 ? 2.903 5.711 17.277 1.00 62.16 96 ASN A C 1
ATOM 747 O O . ASN A 1 96 ? 2.390 6.773 16.923 1.00 62.16 96 ASN A O 1
ATOM 751 N N . LEU A 1 97 ? 2.644 5.145 18.459 1.00 51.88 97 LEU A N 1
ATOM 752 C CA . LEU A 1 97 ? 1.838 5.764 19.524 1.00 51.88 97 LEU A CA 1
ATOM 753 C C . LEU A 1 97 ? 2.663 6.671 20.447 1.00 51.88 97 LEU A C 1
ATOM 755 O O . LEU A 1 97 ? 2.099 7.421 21.240 1.00 51.88 97 LEU A O 1
ATOM 759 N N . HIS A 1 98 ? 3.994 6.623 20.352 1.00 51.06 98 HIS A N 1
ATOM 760 C CA . HIS A 1 98 ? 4.870 7.522 21.095 1.00 51.06 98 HIS A CA 1
ATOM 761 C C . HIS A 1 98 ? 5.139 8.801 20.296 1.00 51.06 98 HIS A C 1
ATOM 763 O O . HIS A 1 98 ? 5.363 8.715 19.085 1.00 51.06 98 HIS A O 1
ATOM 769 N N . PRO A 1 99 ? 5.165 9.985 20.939 1.00 45.06 99 PRO A N 1
ATOM 770 C CA . PRO A 1 99 ? 5.578 11.209 20.278 1.00 45.06 99 PRO A CA 1
ATOM 771 C C . PRO A 1 99 ? 7.064 11.084 19.934 1.00 45.06 99 PRO A C 1
ATOM 773 O O . PRO A 1 99 ? 7.932 11.386 20.750 1.00 45.06 99 PRO A O 1
ATOM 776 N N . ALA A 1 100 ? 7.364 10.615 18.724 1.00 52.06 100 ALA A N 1
ATOM 777 C CA . ALA A 1 100 ? 8.685 10.786 18.154 1.00 52.06 100 ALA A CA 1
ATOM 778 C C . ALA A 1 100 ? 8.976 12.290 18.151 1.00 52.06 100 ALA A C 1
ATOM 780 O O . ALA A 1 100 ? 8.144 13.098 17.721 1.00 52.06 100 ALA A O 1
ATOM 781 N N . THR A 1 101 ? 10.131 12.666 18.693 1.00 49.56 101 THR A N 1
ATOM 782 C CA . THR A 1 101 ? 10.661 14.027 18.653 1.00 49.56 101 THR A CA 1
ATOM 783 C C . THR A 1 101 ? 10.447 14.571 17.244 1.00 49.56 101 THR A C 1
ATOM 785 O O . THR A 1 101 ? 10.829 13.915 16.276 1.00 49.56 101 THR A O 1
ATOM 788 N N . LYS A 1 102 ? 9.765 15.717 17.112 1.00 49.12 102 LYS A N 1
ATOM 789 C CA . LYS A 1 102 ? 9.454 16.316 15.806 1.00 49.12 102 LYS A CA 1
ATOM 790 C C . LYS A 1 102 ? 10.751 16.742 15.118 1.00 49.12 102 LYS A C 1
ATOM 792 O O . LYS A 1 102 ? 11.152 17.897 15.213 1.00 49.12 102 LYS A O 1
ATOM 797 N N . THR A 1 103 ? 11.395 15.819 14.422 1.00 53.44 103 THR A N 1
ATOM 798 C CA . THR A 1 103 ? 12.509 16.116 13.530 1.00 53.44 103 THR A CA 1
ATOM 799 C C . THR A 1 103 ? 11.933 16.245 12.130 1.00 53.44 103 THR A C 1
ATOM 801 O O . THR A 1 103 ? 11.533 15.261 11.513 1.00 53.44 103 THR A O 1
ATOM 804 N N . VAL A 1 104 ? 11.837 17.481 11.647 1.00 53.47 104 VAL A N 1
ATOM 805 C CA . VAL A 1 104 ? 11.504 17.757 10.249 1.00 53.47 104 VAL A CA 1
ATOM 806 C C . VAL A 1 104 ? 12.803 17.676 9.457 1.00 53.47 104 VAL A C 1
ATOM 808 O O . VAL A 1 104 ? 13.694 18.498 9.654 1.00 53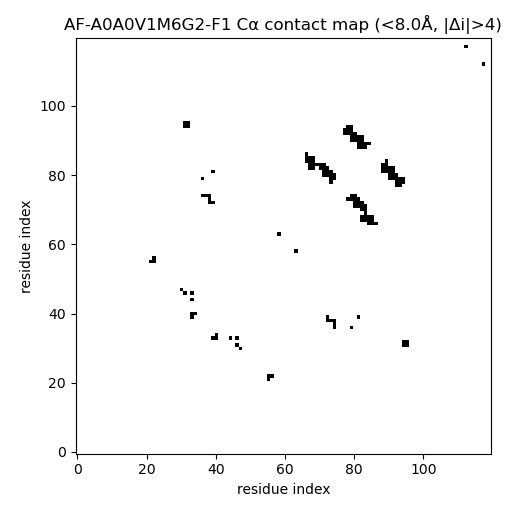.47 104 VAL A O 1
ATOM 811 N N . ALA A 1 105 ? 12.914 16.685 8.578 1.00 57.28 105 ALA A N 1
ATOM 812 C CA . ALA A 1 105 ? 13.979 16.615 7.586 1.00 57.28 105 ALA A CA 1
ATOM 813 C C . ALA A 1 105 ? 13.421 17.070 6.232 1.00 57.28 105 ALA A C 1
ATOM 815 O O . ALA A 1 105 ? 12.371 16.596 5.801 1.00 57.28 105 ALA A O 1
ATOM 816 N N . ALA A 1 106 ? 14.119 17.988 5.567 1.00 46.06 106 ALA A N 1
ATOM 817 C CA . ALA A 1 106 ? 13.864 18.343 4.177 1.00 46.06 106 ALA A CA 1
ATOM 818 C C . ALA A 1 106 ? 14.967 17.719 3.318 1.00 46.06 106 ALA A C 1
ATOM 820 O O . ALA A 1 106 ? 16.148 17.922 3.594 1.00 46.06 106 ALA A O 1
ATOM 821 N N . ILE A 1 107 ? 14.583 16.955 2.297 1.00 55.69 107 ILE A N 1
ATOM 822 C CA . ILE A 1 107 ? 15.512 16.342 1.344 1.00 55.69 107 ILE A CA 1
ATOM 823 C C . ILE A 1 107 ? 15.283 17.030 -0.001 1.00 55.69 107 ILE A C 1
ATOM 825 O O . ILE A 1 107 ? 14.166 17.030 -0.514 1.00 55.69 107 ILE A O 1
ATOM 829 N N . SER A 1 108 ? 16.330 17.650 -0.544 1.00 46.06 108 SER A N 1
ATOM 830 C CA . SER A 1 108 ? 16.323 18.247 -1.881 1.00 46.06 108 SER A CA 1
ATOM 831 C C . SER A 1 108 ? 17.046 17.305 -2.835 1.00 46.06 108 SER A C 1
ATOM 833 O O . SER A 1 108 ? 18.166 16.888 -2.545 1.00 46.06 108 SER A O 1
ATOM 835 N N . ALA A 1 109 ? 16.412 16.970 -3.955 1.00 63.31 109 ALA A N 1
ATOM 836 C CA . ALA A 1 109 ? 17.039 16.238 -5.046 1.00 63.31 109 ALA A CA 1
ATOM 837 C C . ALA A 1 109 ? 17.183 17.182 -6.242 1.00 63.31 109 ALA A C 1
ATOM 839 O O . ALA A 1 109 ? 16.218 17.828 -6.651 1.00 63.31 109 ALA A O 1
ATOM 840 N N . VAL A 1 110 ? 18.391 17.260 -6.794 1.00 65.69 110 VAL A N 1
ATOM 841 C CA . VAL A 1 110 ? 18.680 17.992 -8.029 1.00 65.69 110 VAL A CA 1
ATOM 842 C C . VAL A 1 110 ? 18.939 16.960 -9.114 1.00 65.69 110 VAL A C 1
ATOM 844 O O . VAL A 1 110 ? 19.675 16.002 -8.896 1.00 65.69 110 VAL A O 1
ATOM 847 N N . VAL A 1 111 ? 18.310 17.141 -10.274 1.00 81.06 111 VAL A N 1
ATOM 848 C CA . VAL A 1 111 ? 18.622 16.336 -11.456 1.00 81.06 111 VAL A CA 1
ATOM 849 C C . VAL A 1 111 ? 19.991 16.780 -11.953 1.00 81.06 111 VAL A C 1
ATOM 851 O O . VAL A 1 111 ? 20.138 17.912 -12.415 1.00 81.06 111 VAL A O 1
ATOM 854 N N . GLU A 1 112 ? 20.993 15.914 -11.831 1.00 74.00 112 GLU A N 1
ATOM 855 C CA . GLU A 1 112 ? 22.286 16.166 -12.460 1.00 74.00 112 GLU A CA 1
ATOM 856 C C . GLU A 1 112 ? 22.135 16.038 -13.985 1.00 74.00 112 GLU A C 1
ATOM 858 O O . GLU A 1 112 ? 21.512 15.082 -14.463 1.00 74.00 112 GLU A O 1
ATOM 863 N N . PRO A 1 113 ? 22.647 17.005 -14.770 1.00 71.06 113 PRO A N 1
ATOM 864 C CA . PRO A 1 113 ? 22.627 16.906 -16.222 1.00 71.06 113 PRO A CA 1
ATOM 865 C C . PRO A 1 113 ? 23.433 15.686 -16.667 1.00 71.06 113 PRO A C 1
ATOM 867 O O . PRO A 1 113 ? 24.427 15.310 -16.039 1.00 71.06 113 PRO A O 1
ATOM 870 N N . LYS A 1 114 ? 23.012 15.060 -17.770 1.00 66.56 114 LYS A N 1
ATOM 871 C CA . LYS A 1 114 ? 23.766 13.946 -18.344 1.00 66.56 114 LYS A CA 1
ATOM 872 C C . LYS A 1 114 ? 25.159 14.449 -18.716 1.00 66.56 114 LYS A C 1
ATOM 874 O O . LYS A 1 114 ? 25.297 15.534 -19.270 1.00 66.56 114 LYS A O 1
ATOM 879 N N . VAL A 1 115 ? 26.189 13.644 -18.452 1.00 67.31 115 VAL A N 1
ATOM 880 C CA . VAL A 1 115 ? 27.589 13.975 -18.790 1.00 67.31 115 VAL A CA 1
ATOM 881 C C . VAL A 1 115 ? 27.738 14.342 -20.276 1.00 67.31 115 VAL A C 1
ATOM 883 O O . VAL A 1 115 ? 28.552 15.186 -20.632 1.00 67.31 115 VAL A O 1
ATOM 886 N N . GLU A 1 116 ? 26.894 13.766 -21.131 1.00 65.81 116 GLU A N 1
ATOM 887 C CA . GLU A 1 116 ? 26.796 14.049 -22.567 1.00 65.81 116 GLU A CA 1
ATOM 888 C C . GLU A 1 116 ? 26.425 15.511 -22.884 1.00 65.81 116 GLU A C 1
ATOM 890 O O . GLU A 1 116 ? 26.917 16.064 -23.866 1.00 65.81 116 GLU A O 1
ATOM 895 N N . ASP A 1 117 ? 25.627 16.166 -22.034 1.00 61.97 117 ASP A N 1
ATOM 896 C CA . ASP A 1 117 ? 25.200 17.562 -22.205 1.00 61.97 117 ASP A CA 1
ATOM 897 C C . ASP A 1 117 ? 26.279 18.572 -21.763 1.00 61.97 117 ASP A C 1
ATOM 899 O O . ASP A 1 117 ? 26.192 19.756 -22.089 1.00 61.97 117 ASP A O 1
ATOM 903 N N . LEU A 1 118 ? 27.305 18.117 -21.032 1.00 60.62 118 LEU A N 1
ATOM 904 C CA . LEU A 1 118 ? 28.404 18.946 -20.514 1.00 60.62 118 LEU A CA 1
ATOM 905 C C . LEU A 1 118 ? 29.616 19.019 -21.456 1.00 60.62 118 LEU A C 1
ATOM 907 O O . LEU A 1 118 ? 30.533 19.800 -21.209 1.00 60.62 118 LEU A O 1
ATOM 911 N N . LEU A 1 119 ? 29.643 18.213 -22.520 1.00 63.88 119 LEU A N 1
ATOM 912 C CA . LEU A 1 119 ? 30.765 18.112 -23.462 1.00 63.88 119 LEU A CA 1
ATOM 913 C C . LEU A 1 119 ? 30.583 18.964 -24.734 1.00 63.88 119 LEU A C 1
ATOM 915 O O . LEU A 1 119 ? 31.174 18.644 -25.767 1.00 63.88 119 LEU A O 1
ATOM 919 N N . ARG A 1 120 ? 29.771 20.028 -24.685 1.00 49.34 120 ARG A N 1
ATOM 920 C CA . ARG A 1 120 ? 29.489 20.896 -25.839 1.00 49.34 120 ARG A CA 1
ATOM 921 C C . ARG A 1 120 ? 30.217 22.234 -25.792 1.00 49.34 120 ARG A C 1
ATOM 923 O O . ARG A 1 120 ? 30.221 22.868 -24.717 1.00 49.34 120 ARG A O 1
#

Solvent-accessible surface area (backbone atoms only — not comparable to full-atom values): 8770 Å² total; per-residue (Å²): 136,84,78,79,70,90,79,64,86,70,82,81,76,93,74,94,79,88,87,68,100,66,91,69,98,74,75,89,84,65,89,61,75,60,84,80,38,72,74,52,54,88,68,60,77,72,81,81,57,93,79,69,83,88,80,84,83,86,76,54,87,93,52,43,78,77,38,56,51,94,50,74,43,69,56,61,89,81,43,42,31,39,37,34,31,79,92,44,77,48,79,43,71,53,70,65,93,65,88,69,78,90,75,86,81,87,85,87,86,78,86,76,78,58,73,80,75,70,76,117

Mean predicted aligned error: 13.45 Å